Protein AF-A0A3B0K9U9-F1 (afdb_monomer_lite)

Secondary structure (DSSP, 8-state):
--HHHHHHHHHHHHHHHHHHHHHHHHHHHHHHHHHHHHHHHHHHHHHHHHHHHHHHHHHHHSSS----TT--HHHHHHTT-S-GGGB-SSSS-EE-SSTT-EEEEEEETTEEEEEEES--HHHHHHHHHT---S-EEETTEEE----TT--

Structure (mmCIF, N/CA/C/O backbone):
data_AF-A0A3B0K9U9-F1
#
_entry.id   AF-A0A3B0K9U9-F1
#
loop_
_atom_site.group_PDB
_atom_site.id
_atom_site.type_symbol
_atom_site.label_atom_id
_atom_site.label_alt_id
_atom_site.label_comp_id
_atom_site.label_asym_id
_atom_site.label_entity_id
_atom_site.label_seq_id
_atom_site.pdbx_PDB_ins_code
_atom_site.Cartn_x
_atom_site.Cartn_y
_atom_site.Cartn_z
_atom_site.occupancy
_atom_site.B_iso_or_equiv
_atom_site.auth_seq_id
_atom_site.auth_comp_id
_atom_site.auth_asym_id
_atom_site.auth_atom_id
_atom_site.pdbx_PDB_model_num
ATOM 1 N N . THR A 1 1 ? 43.721 -3.232 -53.722 1.00 53.12 1 THR A N 1
ATOM 2 C CA . THR A 1 1 ? 43.436 -3.912 -52.433 1.00 53.12 1 THR A CA 1
ATOM 3 C C . THR A 1 1 ? 43.158 -2.964 -51.267 1.00 53.12 1 THR A C 1
ATOM 5 O O . THR A 1 1 ? 42.612 -3.416 -50.272 1.00 53.12 1 THR A O 1
ATOM 8 N N . THR A 1 2 ? 43.425 -1.657 -51.378 1.00 54.69 2 THR A N 1
ATOM 9 C CA . THR A 1 2 ? 43.206 -0.674 -50.291 1.00 54.69 2 THR A CA 1
ATOM 10 C C . THR A 1 2 ? 41.747 -0.207 -50.140 1.00 54.69 2 THR A C 1
ATOM 12 O O . THR A 1 2 ? 41.296 0.041 -49.030 1.00 54.69 2 THR A O 1
ATOM 15 N N . SER A 1 3 ? 40.975 -0.150 -51.233 1.00 54.78 3 SER A N 1
ATOM 16 C CA . SER A 1 3 ? 39.595 0.379 -51.232 1.00 54.78 3 SER A CA 1
ATOM 17 C C . SER A 1 3 ? 38.575 -0.513 -50.494 1.00 54.78 3 SER A C 1
ATOM 19 O O . SER A 1 3 ? 37.702 0.002 -49.803 1.00 54.78 3 SER A O 1
ATOM 21 N N . GLY A 1 4 ? 38.727 -1.844 -50.541 1.00 56.62 4 GLY A N 1
ATOM 22 C CA . GLY A 1 4 ? 37.818 -2.778 -49.857 1.00 56.62 4 GLY A CA 1
ATOM 23 C C . GLY A 1 4 ? 37.972 -2.826 -48.330 1.00 56.62 4 GLY A C 1
ATOM 24 O O . GLY A 1 4 ? 37.004 -3.116 -47.636 1.00 56.62 4 GLY A O 1
ATOM 25 N N . ARG A 1 5 ? 39.159 -2.498 -47.792 1.00 56.31 5 ARG A N 1
ATOM 26 C CA . ARG A 1 5 ? 39.381 -2.406 -46.335 1.00 56.31 5 ARG A CA 1
ATOM 27 C C . ARG A 1 5 ? 38.715 -1.171 -45.731 1.00 56.31 5 ARG A C 1
ATOM 29 O O . ARG A 1 5 ? 38.062 -1.288 -44.707 1.00 56.31 5 ARG A O 1
ATOM 36 N N . ILE A 1 6 ? 38.778 -0.030 -46.421 1.00 59.06 6 ILE A N 1
ATOM 37 C CA . ILE A 1 6 ? 38.188 1.225 -45.931 1.00 59.06 6 ILE A CA 1
ATOM 38 C C . ILE A 1 6 ? 36.662 1.107 -45.789 1.00 59.06 6 ILE A C 1
ATOM 40 O O . ILE A 1 6 ? 36.107 1.568 -44.799 1.00 59.06 6 ILE A O 1
ATOM 44 N N . ILE A 1 7 ? 35.975 0.447 -46.727 1.00 61.59 7 ILE A N 1
ATOM 45 C CA . ILE A 1 7 ? 34.515 0.245 -46.649 1.00 61.59 7 ILE A CA 1
ATOM 46 C C . ILE A 1 7 ? 34.151 -0.711 -45.500 1.00 61.59 7 ILE A C 1
ATOM 48 O O . ILE A 1 7 ? 33.188 -0.472 -44.773 1.00 61.59 7 ILE A O 1
ATOM 52 N N . MET A 1 8 ? 34.945 -1.764 -45.300 1.00 62.84 8 MET A N 1
ATOM 53 C CA . MET A 1 8 ? 34.744 -2.742 -44.228 1.00 62.84 8 MET A CA 1
ATOM 54 C C . MET A 1 8 ? 34.923 -2.109 -42.842 1.00 62.84 8 MET A C 1
ATOM 56 O O . MET A 1 8 ? 34.069 -2.292 -41.979 1.00 62.84 8 MET A O 1
ATOM 60 N N . ASP A 1 9 ? 35.956 -1.285 -42.659 1.00 68.50 9 ASP A N 1
ATOM 61 C CA . ASP A 1 9 ? 36.222 -0.586 -41.397 1.00 68.50 9 ASP A CA 1
ATOM 62 C C . ASP A 1 9 ? 35.114 0.429 -41.051 1.00 68.50 9 ASP A C 1
ATOM 64 O O . ASP A 1 9 ? 34.739 0.578 -39.885 1.00 68.50 9 ASP A O 1
ATOM 68 N N . GLN A 1 10 ? 34.528 1.094 -42.055 1.00 64.69 10 GLN A N 1
ATOM 69 C CA . GLN A 1 10 ? 33.403 2.018 -41.857 1.00 64.69 10 GLN A CA 1
ATOM 70 C C . GLN A 1 10 ? 32.112 1.290 -41.451 1.00 64.69 10 GLN A C 1
ATOM 72 O O . GLN A 1 10 ? 31.427 1.730 -40.526 1.00 64.69 10 GLN A O 1
ATOM 77 N N . ILE A 1 11 ? 31.796 0.159 -42.091 1.00 67.62 11 ILE A N 1
ATOM 78 C CA . ILE A 1 11 ? 30.620 -0.658 -41.748 1.00 67.62 11 ILE A CA 1
ATOM 79 C C . ILE A 1 11 ? 30.772 -1.251 -40.341 1.00 67.62 11 ILE A C 1
ATOM 81 O O . ILE A 1 11 ? 29.842 -1.177 -39.538 1.00 67.62 11 ILE A O 1
ATOM 85 N N . VAL A 1 12 ? 31.955 -1.770 -40.003 1.00 68.38 12 VAL A N 1
ATOM 86 C CA . VAL A 1 12 ? 32.245 -2.315 -38.668 1.00 68.38 12 VAL A CA 1
ATOM 87 C C . VAL A 1 12 ? 32.150 -1.223 -37.596 1.00 68.38 12 VAL A C 1
ATOM 89 O O . VAL A 1 12 ? 31.535 -1.443 -36.554 1.00 68.38 12 VAL A O 1
ATOM 92 N N . SER A 1 13 ? 32.666 -0.016 -37.854 1.00 70.25 13 SER A N 1
ATOM 93 C CA . SER A 1 13 ? 32.558 1.108 -36.912 1.00 70.25 13 SER A CA 1
ATOM 94 C C . SER A 1 13 ? 31.107 1.553 -36.678 1.00 70.25 13 SER A C 1
ATOM 96 O O . SER A 1 13 ? 30.723 1.828 -35.539 1.00 70.25 13 SER A O 1
ATOM 98 N N . LEU A 1 14 ? 30.277 1.581 -37.727 1.00 69.50 14 LEU A N 1
ATOM 99 C CA . LEU A 1 14 ? 28.847 1.894 -37.620 1.00 69.50 14 LEU A CA 1
ATOM 100 C C . LEU A 1 14 ? 28.088 0.848 -36.796 1.00 69.50 14 LEU A C 1
ATOM 102 O O . LEU A 1 14 ? 27.299 1.217 -35.927 1.00 69.50 14 LEU A O 1
ATOM 106 N N . LEU A 1 15 ? 28.364 -0.439 -37.016 1.00 67.38 15 LEU A N 1
ATOM 107 C CA . LEU A 1 15 ? 27.733 -1.531 -36.272 1.00 67.38 15 LEU A CA 1
ATOM 108 C C . LEU A 1 15 ? 28.125 -1.520 -34.787 1.00 67.38 15 LEU A C 1
ATOM 110 O O . LEU A 1 15 ? 27.260 -1.690 -33.930 1.00 67.38 15 LEU A O 1
ATOM 114 N N . ILE A 1 16 ? 29.394 -1.245 -34.464 1.00 74.88 16 ILE A N 1
ATOM 115 C CA . ILE A 1 16 ? 29.861 -1.126 -33.072 1.00 74.88 16 ILE A CA 1
ATOM 116 C C . ILE A 1 16 ? 29.193 0.063 -32.372 1.00 74.88 16 ILE A C 1
ATOM 118 O O . ILE A 1 16 ? 28.717 -0.074 -31.245 1.00 74.88 16 ILE A O 1
ATOM 122 N N . LYS A 1 17 ? 29.113 1.225 -33.035 1.00 69.25 17 LYS A N 1
ATOM 123 C CA . LYS A 1 17 ? 28.452 2.413 -32.471 1.00 69.25 17 LYS A CA 1
ATOM 124 C C . LYS A 1 17 ? 26.959 2.179 -32.245 1.00 69.25 17 LYS A C 1
ATOM 126 O O . LYS A 1 17 ? 26.459 2.503 -31.172 1.00 69.25 17 LYS A O 1
ATOM 131 N N . ALA A 1 18 ? 26.264 1.585 -33.215 1.00 67.44 18 ALA A N 1
ATOM 132 C CA . ALA A 1 18 ? 24.847 1.252 -33.084 1.00 67.44 18 ALA A CA 1
ATOM 133 C C . ALA A 1 18 ? 24.601 0.241 -31.949 1.00 67.44 18 ALA A C 1
ATOM 135 O O . ALA A 1 18 ? 23.691 0.431 -31.142 1.00 67.44 18 ALA A O 1
ATOM 136 N N . GLY A 1 19 ? 25.455 -0.782 -31.829 1.00 69.12 19 GLY A N 1
ATOM 137 C CA . GLY A 1 19 ? 25.396 -1.757 -30.738 1.00 69.12 19 GLY A CA 1
ATOM 138 C C . GLY A 1 19 ? 25.634 -1.132 -29.360 1.00 69.12 19 GLY A C 1
ATOM 139 O O . GLY A 1 19 ? 24.884 -1.403 -28.426 1.00 69.12 19 GLY A O 1
ATOM 140 N N . ALA A 1 20 ? 26.623 -0.244 -29.231 1.00 73.31 20 ALA A N 1
ATOM 141 C CA . ALA A 1 20 ? 26.917 0.445 -27.975 1.00 73.31 20 ALA A CA 1
ATOM 142 C C . ALA A 1 20 ? 25.770 1.367 -27.522 1.00 73.31 20 ALA A C 1
ATOM 144 O O . ALA A 1 20 ? 25.439 1.396 -26.338 1.00 73.31 20 ALA A O 1
ATOM 145 N N . VAL A 1 21 ? 25.126 2.078 -28.455 1.00 73.81 21 VAL A N 1
ATOM 146 C CA . VAL A 1 21 ? 23.953 2.919 -28.157 1.00 73.81 21 VAL A CA 1
ATOM 147 C C . VAL A 1 21 ? 22.769 2.068 -27.700 1.00 73.81 21 VAL A C 1
ATOM 149 O O . VAL A 1 21 ? 22.118 2.410 -26.715 1.00 73.81 21 VAL A O 1
ATOM 152 N N . LEU A 1 22 ? 22.511 0.935 -28.359 1.00 68.44 22 LEU A N 1
ATOM 153 C CA . LEU A 1 22 ? 21.423 0.035 -27.974 1.00 68.44 22 LEU A CA 1
ATOM 154 C C . LEU A 1 22 ? 21.643 -0.555 -26.572 1.00 68.44 22 LEU A C 1
ATOM 156 O O . LEU A 1 22 ? 20.724 -0.569 -25.757 1.00 68.44 22 LEU A O 1
ATOM 160 N N . LEU A 1 23 ? 22.871 -0.979 -26.262 1.00 68.75 23 LEU A N 1
ATOM 161 C CA . LEU A 1 23 ? 23.226 -1.481 -24.933 1.00 68.75 23 LEU A CA 1
ATOM 162 C C . LEU A 1 23 ? 23.117 -0.397 -23.855 1.00 68.75 23 LEU A C 1
ATOM 164 O O . LEU A 1 23 ? 22.620 -0.676 -22.766 1.00 68.75 23 LEU A O 1
ATOM 168 N N . ALA A 1 24 ? 23.517 0.841 -24.157 1.00 68.81 24 ALA A N 1
ATOM 169 C CA . ALA A 1 24 ? 23.358 1.965 -23.238 1.00 68.81 24 ALA A CA 1
ATOM 170 C C . ALA A 1 24 ? 21.876 2.259 -22.945 1.00 68.81 24 ALA A C 1
ATOM 172 O O . ALA A 1 24 ? 21.514 2.473 -21.791 1.00 68.81 24 ALA A O 1
ATOM 173 N N . LEU A 1 25 ? 21.003 2.203 -23.956 1.00 65.50 25 LEU A N 1
ATOM 174 C CA . LEU A 1 25 ? 19.558 2.372 -23.775 1.00 65.50 25 LEU A CA 1
ATOM 175 C C . LEU A 1 25 ? 18.954 1.258 -22.914 1.00 65.50 25 LEU A C 1
ATOM 177 O O . LEU A 1 25 ? 18.172 1.543 -22.010 1.00 65.50 25 LEU A O 1
ATOM 181 N N . ILE A 1 26 ? 19.352 0.003 -23.138 1.00 68.19 26 ILE A N 1
ATOM 182 C CA . ILE A 1 26 ? 18.910 -1.130 -22.313 1.00 68.19 26 ILE A CA 1
ATOM 183 C C . ILE A 1 26 ? 19.385 -0.957 -20.866 1.00 68.19 26 ILE A C 1
ATOM 185 O O . ILE A 1 26 ? 18.597 -1.132 -19.942 1.00 68.19 26 ILE A O 1
ATOM 189 N N . ALA A 1 27 ? 20.640 -0.559 -20.651 1.00 64.75 27 ALA A N 1
ATOM 190 C CA . ALA A 1 27 ? 21.174 -0.319 -19.313 1.00 64.75 27 ALA A CA 1
ATOM 191 C C . ALA A 1 27 ? 20.442 0.822 -18.585 1.00 64.75 27 ALA A C 1
ATOM 193 O O . ALA A 1 27 ? 20.188 0.710 -17.389 1.00 64.75 27 ALA A O 1
ATOM 194 N N . VAL A 1 28 ? 20.049 1.889 -19.292 1.00 68.19 28 VAL A N 1
ATOM 195 C CA . VAL A 1 28 ? 19.230 2.977 -18.727 1.00 68.19 28 VAL A CA 1
ATOM 196 C C . VAL A 1 28 ? 17.816 2.499 -18.396 1.00 68.19 28 VAL A C 1
ATOM 198 O O . VAL A 1 28 ? 17.295 2.853 -17.342 1.00 68.19 28 VAL A O 1
ATOM 201 N N . LEU A 1 29 ? 17.204 1.668 -19.243 1.00 58.81 29 LEU A N 1
ATOM 202 C CA . LEU A 1 2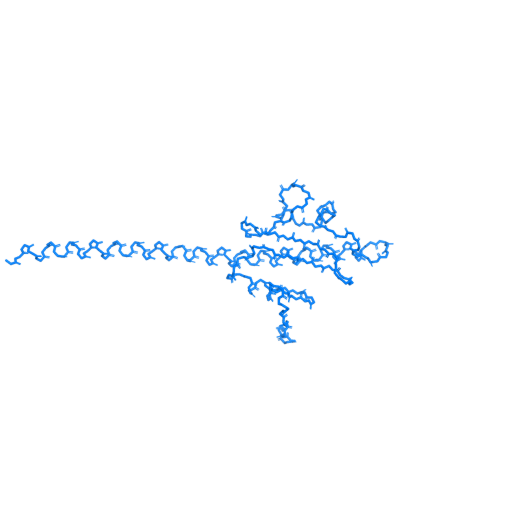9 ? 15.876 1.105 -18.985 1.00 58.81 29 LEU A CA 1
ATOM 203 C C . LEU A 1 29 ? 15.886 0.161 -17.776 1.00 58.81 29 LEU A C 1
ATOM 205 O O . LEU A 1 29 ? 15.071 0.324 -16.875 1.00 58.81 29 LEU A O 1
ATOM 209 N N . VAL A 1 30 ? 16.840 -0.771 -17.709 1.00 60.97 30 VAL A N 1
ATOM 210 C CA . VAL A 1 30 ? 16.978 -1.724 -16.591 1.00 60.97 30 VAL A CA 1
ATOM 211 C C . VAL A 1 30 ? 17.416 -1.012 -15.306 1.00 60.97 30 VAL A C 1
ATOM 213 O O . VAL A 1 30 ? 16.859 -1.243 -14.231 1.00 60.97 30 VAL A O 1
ATOM 216 N N . GLY A 1 31 ? 18.386 -0.102 -15.410 1.00 58.19 31 GLY A N 1
ATOM 217 C CA . GLY A 1 31 ? 18.874 0.699 -14.291 1.00 58.19 31 GLY A CA 1
ATOM 218 C C . GLY A 1 31 ? 17.787 1.612 -13.729 1.00 58.19 31 GLY A C 1
ATOM 219 O O . GLY A 1 31 ? 17.569 1.631 -12.523 1.00 58.19 31 GLY A O 1
ATOM 220 N N . GLY A 1 32 ? 17.035 2.296 -14.593 1.00 58.56 32 GLY A N 1
ATOM 221 C CA . GLY A 1 32 ? 15.887 3.105 -14.192 1.00 58.56 32 GLY A CA 1
ATOM 222 C C . GLY A 1 32 ? 14.800 2.257 -13.535 1.00 58.56 32 GLY A C 1
ATOM 223 O O . GLY A 1 32 ? 14.367 2.571 -12.428 1.00 58.56 32 GLY A O 1
ATOM 224 N N . TYR A 1 33 ? 14.409 1.145 -14.164 1.00 55.53 33 TYR A N 1
ATOM 225 C CA . TYR A 1 33 ? 13.366 0.251 -13.655 1.00 55.53 33 TYR A CA 1
ATOM 226 C C . TYR A 1 33 ? 13.676 -0.283 -12.254 1.00 55.53 33 TYR A C 1
ATOM 228 O O . TYR A 1 33 ? 12.842 -0.183 -11.358 1.00 55.53 33 TYR A O 1
ATOM 236 N N . SER A 1 34 ? 14.899 -0.772 -12.027 1.00 57.22 34 SER A N 1
ATOM 237 C CA . SER A 1 34 ? 15.311 -1.296 -10.717 1.00 57.22 34 SER A CA 1
ATOM 238 C C . SER A 1 34 ? 15.299 -0.231 -9.612 1.00 57.22 34 SER A C 1
ATOM 240 O O . SER A 1 34 ? 14.925 -0.522 -8.473 1.00 57.22 34 SER A O 1
ATOM 242 N N . VAL A 1 35 ? 15.642 1.020 -9.941 1.00 58.97 35 VAL A N 1
ATOM 243 C CA . VAL A 1 35 ? 15.573 2.152 -9.005 1.00 58.97 35 VAL A CA 1
ATOM 244 C C . VAL A 1 35 ? 14.120 2.501 -8.670 1.00 58.97 35 VAL A C 1
ATOM 246 O O . VAL A 1 35 ? 13.794 2.657 -7.492 1.00 58.97 35 VAL A O 1
ATOM 249 N N . PHE A 1 36 ? 13.228 2.562 -9.665 1.00 60.03 36 PHE A N 1
ATOM 250 C CA . PHE A 1 36 ? 11.805 2.836 -9.434 1.00 60.03 36 PHE A CA 1
ATOM 251 C C . PHE A 1 36 ? 11.110 1.705 -8.665 1.00 60.03 36 PHE A C 1
ATOM 253 O O . PHE A 1 36 ? 10.377 1.977 -7.715 1.00 60.03 36 PHE A O 1
ATOM 260 N N . ALA A 1 37 ? 11.389 0.441 -8.992 1.00 60.84 37 ALA A N 1
ATOM 261 C CA . ALA A 1 37 ? 10.830 -0.715 -8.294 1.00 60.84 37 ALA A CA 1
ATOM 262 C C . ALA A 1 37 ? 11.264 -0.762 -6.818 1.00 60.84 37 ALA A C 1
ATOM 264 O O . ALA A 1 37 ? 10.433 -0.973 -5.931 1.00 60.84 37 ALA A O 1
ATOM 265 N N . LYS A 1 38 ? 12.546 -0.485 -6.530 1.00 61.78 38 LYS A N 1
ATOM 266 C CA . LYS A 1 38 ? 13.073 -0.422 -5.157 1.00 61.78 38 LYS A CA 1
ATOM 267 C C . LYS A 1 38 ? 12.441 0.714 -4.351 1.00 61.78 38 LYS A C 1
ATOM 269 O O . LYS A 1 38 ? 12.080 0.516 -3.190 1.00 61.78 38 LYS A O 1
ATOM 274 N N . ASN A 1 39 ? 12.271 1.884 -4.967 1.00 75.25 39 ASN A N 1
ATOM 275 C CA 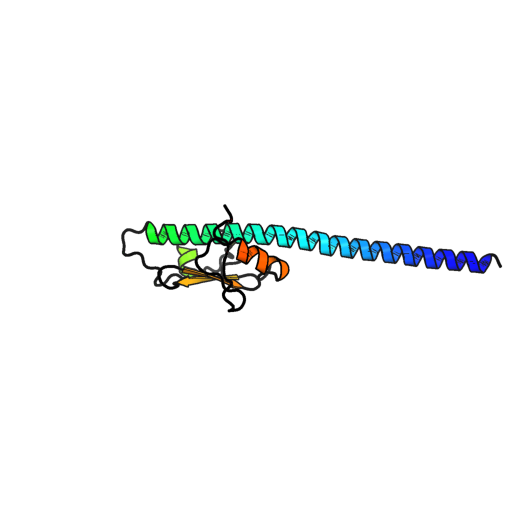. ASN A 1 39 ? 11.638 3.031 -4.320 1.00 75.25 39 ASN A CA 1
ATOM 276 C C . ASN A 1 39 ? 10.148 2.772 -4.027 1.00 75.25 39 ASN A C 1
ATOM 278 O O . ASN A 1 39 ? 9.653 3.096 -2.944 1.00 75.25 39 ASN A O 1
ATOM 282 N N . ASN A 1 40 ? 9.446 2.113 -4.952 1.00 85.00 40 ASN A N 1
ATOM 283 C CA . ASN A 1 40 ? 8.034 1.772 -4.798 1.00 85.00 40 ASN A CA 1
ATOM 284 C C . ASN A 1 40 ? 7.807 0.689 -3.741 1.00 85.00 40 ASN A C 1
ATOM 286 O O . ASN A 1 40 ? 6.879 0.819 -2.953 1.00 85.00 40 ASN A O 1
ATOM 290 N N . GLY A 1 41 ? 8.667 -0.332 -3.656 1.00 86.62 41 GLY A N 1
ATOM 291 C CA . GLY A 1 41 ? 8.563 -1.365 -2.619 1.00 86.62 41 GLY A CA 1
ATOM 292 C C . GLY A 1 41 ? 8.700 -0.802 -1.201 1.00 86.62 41 GLY A C 1
ATOM 293 O O . GLY A 1 41 ? 7.890 -1.112 -0.329 1.00 86.62 41 GLY A O 1
ATOM 294 N N . SER A 1 42 ? 9.671 0.091 -0.979 1.00 85.81 42 SER A N 1
ATOM 295 C CA . SER A 1 42 ? 9.829 0.779 0.312 1.00 85.81 42 SER A CA 1
ATOM 296 C C . SER A 1 42 ? 8.654 1.714 0.617 1.00 85.81 42 SER A C 1
ATOM 298 O O . SER A 1 42 ? 8.151 1.730 1.742 1.00 85.81 42 SER A O 1
ATOM 300 N N . THR A 1 43 ? 8.169 2.441 -0.394 1.00 90.94 43 THR A N 1
ATOM 301 C CA . THR A 1 43 ? 6.980 3.297 -0.270 1.00 90.94 43 THR A CA 1
ATOM 302 C C . THR A 1 43 ? 5.750 2.477 0.113 1.00 90.94 43 THR A C 1
ATOM 304 O O . THR A 1 43 ? 5.048 2.848 1.051 1.00 90.94 43 THR A O 1
ATOM 307 N N . ALA A 1 44 ? 5.529 1.338 -0.547 1.00 92.25 44 ALA A N 1
ATOM 308 C CA . ALA A 1 44 ? 4.417 0.439 -0.264 1.00 92.25 44 ALA A CA 1
ATOM 309 C C . ALA A 1 44 ? 4.493 -0.110 1.163 1.00 92.25 44 ALA A C 1
ATOM 311 O O . ALA A 1 44 ? 3.488 -0.112 1.862 1.00 92.25 44 ALA A O 1
ATOM 312 N N . ALA A 1 45 ? 5.675 -0.527 1.630 1.00 90.25 45 ALA A N 1
ATOM 313 C CA . ALA A 1 45 ? 5.851 -1.022 2.997 1.00 90.25 45 ALA A CA 1
ATOM 314 C C . ALA A 1 45 ? 5.536 0.053 4.051 1.00 90.25 45 ALA A C 1
ATOM 316 O O . ALA A 1 45 ? 4.852 -0.215 5.037 1.00 90.25 45 ALA A O 1
ATOM 317 N N . SER A 1 46 ? 5.977 1.292 3.816 1.00 91.31 46 SER A N 1
ATOM 318 C CA . SER A 1 46 ? 5.650 2.428 4.684 1.00 91.31 46 SER A CA 1
ATOM 319 C C . SER A 1 46 ? 4.149 2.734 4.683 1.00 91.31 46 SER A C 1
ATOM 321 O O . SER A 1 46 ? 3.549 2.909 5.741 1.00 91.31 46 SER A O 1
ATOM 323 N N . GLN A 1 47 ? 3.526 2.750 3.503 1.00 94.00 47 GLN A N 1
ATOM 324 C CA . GLN A 1 47 ? 2.088 2.958 3.331 1.00 94.00 47 GLN A CA 1
ATOM 325 C C . GLN A 1 47 ? 1.255 1.877 4.027 1.00 94.00 47 GLN A C 1
ATOM 327 O O . GLN A 1 47 ? 0.308 2.205 4.737 1.00 94.00 47 GLN A O 1
ATOM 332 N N . GLN A 1 48 ? 1.643 0.613 3.869 1.00 93.50 48 GLN A N 1
ATOM 333 C CA . GLN A 1 48 ? 1.019 -0.545 4.501 1.00 93.50 48 GLN A CA 1
ATOM 334 C C . GLN A 1 48 ? 1.111 -0.476 6.029 1.00 93.50 48 GLN A C 1
ATOM 336 O O . GLN A 1 48 ? 0.107 -0.595 6.722 1.00 93.50 48 GLN A O 1
ATOM 341 N N . SER A 1 49 ? 2.300 -0.190 6.566 1.00 92.31 49 SER A N 1
ATOM 342 C CA . SER A 1 49 ? 2.503 -0.030 8.011 1.00 92.31 49 SER A CA 1
ATOM 343 C C . SER A 1 49 ? 1.676 1.122 8.595 1.00 92.31 49 SER A C 1
ATOM 345 O O . SER A 1 49 ? 1.056 0.983 9.654 1.00 92.31 49 SER A O 1
ATOM 347 N N . GLN A 1 50 ? 1.601 2.251 7.883 1.00 93.75 50 GLN A N 1
ATOM 348 C CA . GLN A 1 50 ? 0.766 3.386 8.281 1.00 93.75 50 GLN A CA 1
ATOM 349 C C . GLN A 1 50 ? -0.725 3.036 8.259 1.00 93.75 50 GLN A C 1
ATOM 351 O O . GLN A 1 50 ? -1.429 3.351 9.216 1.00 93.75 50 GLN A O 1
ATOM 356 N N . LEU A 1 51 ? -1.202 2.363 7.207 1.00 93.94 51 LEU A N 1
ATOM 357 C CA . LEU A 1 51 ? -2.578 1.870 7.102 1.00 93.94 51 LEU A CA 1
ATOM 358 C C . LEU A 1 51 ? -2.935 0.966 8.284 1.00 93.94 51 LEU A C 1
ATOM 360 O O . LEU A 1 51 ? -3.864 1.277 9.032 1.00 93.94 51 LEU A O 1
ATOM 364 N N . ALA A 1 52 ? -2.142 -0.081 8.510 1.00 92.19 52 ALA A N 1
ATOM 365 C CA . ALA A 1 52 ? -2.374 -1.037 9.582 1.00 92.19 52 ALA A CA 1
ATOM 366 C C . ALA A 1 52 ? -2.365 -0.369 10.965 1.00 92.19 52 ALA A C 1
ATOM 368 O O . ALA A 1 52 ? -3.225 -0.657 11.804 1.00 92.19 52 ALA A O 1
ATOM 369 N N . THR A 1 53 ? -1.444 0.573 11.191 1.00 91.56 53 THR A N 1
ATOM 370 C CA . THR A 1 53 ? -1.358 1.346 12.439 1.00 91.56 53 THR A CA 1
ATOM 371 C C . THR A 1 53 ? -2.580 2.242 12.636 1.00 91.56 53 THR A C 1
ATOM 373 O O . THR A 1 53 ? -3.145 2.271 13.732 1.00 91.56 53 THR A O 1
ATOM 376 N N . ASN A 1 54 ? -3.018 2.954 11.596 1.00 92.94 54 ASN A N 1
ATOM 377 C CA . ASN A 1 54 ? -4.165 3.859 11.664 1.00 92.94 54 ASN A CA 1
ATOM 378 C C . ASN A 1 54 ? -5.466 3.097 11.925 1.00 92.94 54 ASN A C 1
ATOM 380 O O . ASN A 1 54 ? -6.247 3.502 12.786 1.00 92.94 54 ASN A O 1
ATOM 384 N N . ILE A 1 55 ? -5.676 1.972 11.234 1.00 92.50 55 ILE A N 1
ATOM 385 C CA . ILE A 1 55 ? -6.833 1.097 11.447 1.00 92.50 55 ILE A CA 1
ATOM 386 C C . ILE A 1 55 ? -6.807 0.541 12.873 1.00 92.50 55 ILE A C 1
ATOM 388 O O . ILE A 1 55 ? -7.782 0.694 13.610 1.00 92.50 55 ILE A O 1
ATOM 392 N N . SER A 1 56 ? -5.680 -0.030 13.301 1.00 89.56 56 SER A N 1
ATOM 393 C CA . SER A 1 56 ? -5.546 -0.592 14.649 1.00 89.56 56 SER A CA 1
ATOM 394 C C . SER A 1 56 ? -5.775 0.463 15.731 1.00 89.56 56 SER A C 1
ATOM 396 O O . SER A 1 56 ? -6.441 0.192 16.726 1.00 89.56 56 SER A O 1
ATOM 398 N N . SER A 1 57 ? -5.261 1.681 15.546 1.00 88.88 57 SER A N 1
ATOM 399 C CA . SER A 1 57 ? -5.441 2.788 16.494 1.00 88.88 57 SER A CA 1
ATOM 400 C C . SER A 1 57 ? -6.887 3.274 16.535 1.00 88.88 57 SER A C 1
ATOM 402 O O . SER A 1 57 ? -7.406 3.548 17.613 1.00 88.88 57 SER A O 1
ATOM 404 N N . TYR A 1 58 ? -7.562 3.335 15.387 1.00 88.38 58 TYR A N 1
ATOM 405 C CA . TYR A 1 58 ? -8.973 3.700 15.303 1.00 88.38 58 TYR A CA 1
ATOM 406 C C . TYR A 1 58 ? -9.869 2.691 16.033 1.00 88.38 58 TYR A C 1
ATOM 408 O O . TYR A 1 58 ? -10.718 3.080 16.834 1.00 88.38 58 TYR A O 1
ATOM 416 N N . ILE A 1 59 ? -9.636 1.393 15.820 1.00 86.88 59 ILE A N 1
ATOM 417 C CA . ILE A 1 59 ? -10.423 0.324 16.447 1.00 86.88 59 ILE A CA 1
ATOM 418 C C . ILE A 1 59 ? -10.102 0.178 17.941 1.00 86.88 59 ILE A C 1
ATOM 420 O O . ILE A 1 59 ? -11.013 0.004 18.750 1.00 86.88 59 ILE A O 1
ATOM 424 N N . ASN A 1 60 ? -8.829 0.275 18.336 1.00 83.31 60 ASN A N 1
ATOM 425 C CA . ASN A 1 60 ? -8.422 0.118 19.737 1.00 83.31 60 ASN A CA 1
ATOM 426 C C . ASN A 1 60 ? -8.616 1.383 20.585 1.00 83.31 60 ASN A C 1
ATOM 428 O O . ASN A 1 60 ? -8.718 1.272 21.806 1.00 83.31 60 ASN A O 1
ATOM 432 N N . GLY A 1 61 ? -8.641 2.563 19.961 1.00 73.56 61 GLY A N 1
ATOM 433 C CA . GLY A 1 61 ? -8.837 3.855 20.621 1.00 73.56 61 GLY A CA 1
ATOM 434 C C . GLY A 1 61 ? -10.304 4.263 20.795 1.00 73.56 61 GLY A C 1
ATOM 435 O O . GLY A 1 61 ? -10.584 5.246 21.478 1.00 73.56 61 GLY A O 1
ATOM 436 N N . GLY A 1 62 ? -11.248 3.533 20.191 1.00 67.69 62 GLY A N 1
ATOM 437 C CA . GLY A 1 62 ? -12.681 3.795 20.319 1.00 67.69 62 GLY A CA 1
ATOM 438 C C . GLY A 1 62 ? -13.253 3.407 21.691 1.00 67.69 62 GLY A C 1
ATOM 439 O O . GLY A 1 62 ? -12.847 2.421 22.297 1.00 67.69 62 GLY A O 1
ATOM 440 N N . MET A 1 63 ? -14.263 4.146 22.168 1.00 54.97 63 MET A N 1
ATOM 441 C CA . MET A 1 63 ? -14.969 3.886 23.443 1.00 54.97 63 MET A CA 1
ATOM 442 C C . MET A 1 63 ? -15.966 2.704 23.388 1.00 54.97 63 MET A C 1
ATOM 444 O O . MET A 1 63 ? -16.830 2.582 24.254 1.00 54.97 63 MET A O 1
ATOM 448 N N . THR A 1 64 ? -15.902 1.853 22.361 1.00 61.38 64 THR A N 1
ATOM 449 C CA . THR A 1 64 ? -16.872 0.767 22.113 1.00 61.38 64 THR A CA 1
ATOM 450 C C . THR A 1 64 ? -16.163 -0.568 21.888 1.00 61.38 64 THR A C 1
ATOM 452 O O . THR A 1 64 ? -14.935 -0.627 21.849 1.00 61.38 64 THR A O 1
ATOM 455 N N . THR A 1 65 ? -16.929 -1.658 21.780 1.00 66.94 65 THR A N 1
ATOM 456 C CA . THR A 1 65 ? -16.401 -3.005 21.534 1.00 66.94 65 THR A CA 1
ATOM 457 C C . THR A 1 65 ? -15.488 -3.024 20.308 1.00 66.94 65 THR A C 1
ATOM 459 O O . THR A 1 65 ? -15.915 -2.668 19.211 1.00 66.94 65 THR A O 1
ATOM 462 N N . ARG A 1 66 ? -14.241 -3.478 20.497 1.00 79.12 66 ARG A N 1
ATOM 463 C CA . ARG A 1 66 ? -13.251 -3.653 19.425 1.00 79.12 66 ARG A CA 1
ATOM 464 C C . ARG A 1 66 ? -13.816 -4.598 18.370 1.00 79.12 66 ARG A C 1
ATOM 466 O O . ARG A 1 66 ? -13.978 -5.787 18.629 1.00 79.12 66 ARG A O 1
ATOM 473 N N . SER A 1 67 ? -14.158 -4.061 17.207 1.00 84.62 67 SER A N 1
ATOM 474 C CA . SER A 1 67 ? -14.714 -4.838 16.107 1.00 84.62 67 SER A CA 1
ATOM 475 C C . SER A 1 67 ? -14.342 -4.199 14.785 1.00 84.62 67 SER A C 1
ATOM 477 O O . SER A 1 67 ? -14.597 -3.020 14.564 1.00 84.62 67 SER A O 1
ATOM 479 N N . TYR A 1 68 ? -13.793 -5.007 13.886 1.00 89.12 68 TYR A N 1
ATOM 480 C CA . TYR A 1 68 ? -13.497 -4.611 12.513 1.00 89.12 68 TYR A CA 1
ATOM 481 C C . TYR A 1 68 ? -14.727 -4.744 11.602 1.00 89.12 68 TYR A C 1
ATOM 483 O O . TYR A 1 68 ? -14.634 -4.520 10.400 1.00 89.12 68 TYR A O 1
ATOM 491 N N . THR A 1 69 ? -15.897 -5.108 12.144 1.00 90.06 69 THR A N 1
ATOM 492 C CA . THR A 1 69 ? -17.127 -5.289 11.359 1.00 90.06 69 THR A CA 1
ATOM 493 C C . THR A 1 69 ? -17.474 -4.018 10.587 1.00 90.06 69 THR A C 1
ATOM 495 O O . THR A 1 69 ? -17.552 -2.933 11.155 1.00 90.06 69 THR A O 1
ATOM 498 N N . GLY A 1 70 ? -17.708 -4.157 9.281 1.00 90.06 70 GLY A N 1
ATOM 499 C CA . GLY A 1 70 ? -18.030 -3.032 8.401 1.00 90.06 70 GLY A CA 1
ATOM 500 C C . GLY A 1 70 ? -16.818 -2.224 7.927 1.00 90.06 70 GLY A C 1
ATOM 501 O O . GLY A 1 70 ? -17.001 -1.322 7.111 1.00 90.06 70 GLY A O 1
ATOM 502 N N . LEU A 1 71 ? -15.595 -2.556 8.365 1.00 93.69 71 LEU A N 1
ATOM 503 C CA . LEU A 1 71 ? -14.381 -1.982 7.795 1.00 93.69 71 LEU A CA 1
ATOM 504 C C . LEU A 1 71 ? -14.296 -2.329 6.305 1.00 93.69 71 LEU A C 1
ATOM 506 O O . LEU A 1 71 ? -14.368 -3.487 5.908 1.00 93.69 71 LEU A O 1
ATOM 510 N N . ASN A 1 72 ? -14.142 -1.305 5.481 1.00 95.94 72 ASN A N 1
ATOM 511 C CA . ASN A 1 72 ? -13.881 -1.404 4.052 1.00 95.94 72 ASN A CA 1
ATOM 512 C C . ASN A 1 72 ? -13.161 -0.126 3.600 1.00 95.94 72 ASN A C 1
ATOM 514 O O . ASN A 1 72 ? -12.982 0.801 4.397 1.00 95.94 72 ASN A O 1
ATOM 518 N N . ASN A 1 73 ? -12.782 -0.051 2.323 1.00 97.31 73 ASN A N 1
ATOM 519 C CA . ASN A 1 73 ? -12.092 1.119 1.781 1.00 97.31 73 ASN A CA 1
ATOM 520 C C . ASN A 1 73 ? -12.855 2.430 2.014 1.00 97.31 73 ASN A C 1
ATOM 522 O O . ASN A 1 73 ? -12.261 3.390 2.496 1.00 97.31 73 ASN A O 1
ATOM 526 N N . SER A 1 74 ? -14.162 2.463 1.734 1.00 95.88 74 SER A N 1
ATOM 527 C CA . SER A 1 74 ? -14.988 3.668 1.895 1.00 95.88 74 SER A CA 1
ATOM 528 C C . SER A 1 74 ? -14.944 4.200 3.323 1.00 95.88 74 SER A C 1
ATOM 530 O O . SER A 1 74 ? -14.752 5.393 3.563 1.00 95.88 74 SER A O 1
ATOM 532 N N . VAL A 1 75 ? -15.092 3.293 4.291 1.00 94.00 75 VAL A N 1
ATOM 533 C CA . VAL A 1 75 ? -15.035 3.616 5.719 1.00 94.00 75 VAL A CA 1
ATOM 534 C C . VAL A 1 75 ? -13.643 4.107 6.101 1.00 94.00 75 VAL A C 1
ATOM 536 O O . VAL A 1 75 ? -13.530 5.152 6.736 1.00 94.00 75 VAL A O 1
ATOM 539 N N . ALA A 1 76 ? -12.585 3.414 5.673 1.00 94.69 76 ALA A N 1
ATOM 540 C CA . ALA A 1 76 ? -11.210 3.796 5.981 1.00 94.69 76 ALA A CA 1
ATOM 541 C C . ALA A 1 76 ? -10.837 5.172 5.400 1.00 94.69 76 A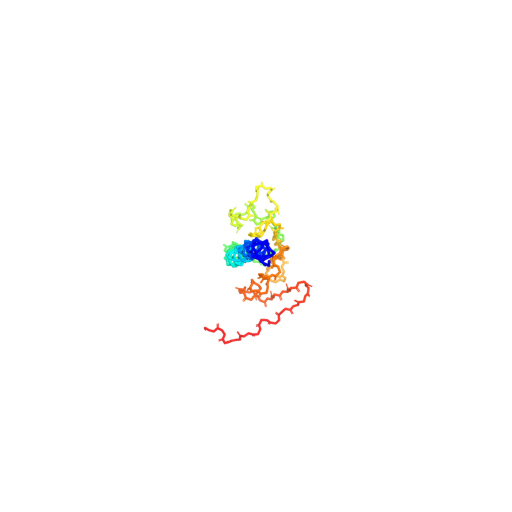LA A C 1
ATOM 543 O O . ALA A 1 76 ? -10.182 5.971 6.073 1.00 94.69 76 ALA A O 1
ATOM 544 N N . ILE A 1 77 ? -11.280 5.475 4.175 1.00 95.69 77 ILE A N 1
ATOM 545 C CA . ILE A 1 77 ? -11.050 6.768 3.521 1.00 95.69 77 ILE A CA 1
ATOM 546 C C . ILE A 1 77 ? -11.805 7.875 4.262 1.00 95.69 77 ILE A C 1
ATOM 548 O O . ILE A 1 77 ? -11.201 8.876 4.646 1.00 95.69 77 ILE A O 1
ATOM 552 N N . LYS A 1 78 ? -13.106 7.688 4.527 1.00 92.81 78 LYS A N 1
ATOM 553 C CA . LYS A 1 78 ? -13.944 8.680 5.227 1.00 92.81 78 LYS A CA 1
ATOM 554 C C . LYS A 1 78 ? -13.484 8.942 6.659 1.00 92.81 78 LYS A C 1
ATOM 556 O O . LYS A 1 78 ? -13.564 10.076 7.122 1.00 92.81 78 LYS A O 1
ATOM 561 N N . ALA A 1 79 ? -12.981 7.918 7.344 1.00 91.31 79 ALA A N 1
ATOM 562 C CA . ALA A 1 79 ? -12.415 8.036 8.684 1.00 91.31 79 ALA A CA 1
ATOM 563 C C . ALA A 1 79 ? -10.990 8.630 8.696 1.00 91.31 79 ALA A C 1
ATOM 565 O O . ALA A 1 79 ? -10.419 8.813 9.768 1.00 91.31 79 ALA A O 1
ATOM 566 N N . GLY A 1 80 ? -10.407 8.944 7.532 1.00 92.88 80 GLY A N 1
ATOM 567 C CA . GLY A 1 80 ? -9.078 9.553 7.432 1.00 92.88 80 GLY A CA 1
ATOM 568 C C . GLY A 1 80 ? -7.926 8.602 7.763 1.00 92.88 80 GLY A C 1
ATOM 569 O O . GLY A 1 80 ? -6.831 9.062 8.075 1.00 92.88 80 GLY A O 1
ATOM 570 N N . LEU A 1 81 ? -8.157 7.288 7.700 1.00 94.19 81 LEU A N 1
ATOM 571 C CA . LEU A 1 81 ? -7.165 6.262 8.044 1.00 94.19 81 LEU A CA 1
ATOM 572 C C . LEU A 1 81 ? -6.181 6.005 6.896 1.00 94.19 81 LEU A C 1
ATOM 574 O O . LEU A 1 81 ? -5.065 5.538 7.118 1.00 94.19 81 LEU A O 1
ATOM 578 N N . VAL A 1 82 ? -6.592 6.317 5.666 1.00 96.25 82 VAL A N 1
ATOM 579 C CA . VAL A 1 82 ? -5.800 6.107 4.450 1.00 96.25 82 VAL A CA 1
ATOM 580 C C . VAL A 1 82 ? -4.870 7.302 4.206 1.00 96.25 82 VAL A C 1
ATOM 582 O O . VAL A 1 82 ? -5.364 8.431 4.094 1.00 96.25 82 VAL A O 1
ATOM 585 N N . PRO A 1 83 ? -3.547 7.100 4.047 1.00 92.56 83 PRO A N 1
ATOM 586 C CA . PRO A 1 83 ? -2.616 8.168 3.694 1.00 92.56 83 PRO A CA 1
ATOM 587 C C . PRO A 1 83 ? -3.042 8.919 2.428 1.00 92.56 83 PRO A C 1
ATOM 589 O O . PRO A 1 83 ? -3.446 8.310 1.440 1.00 92.56 83 PRO A O 1
ATOM 592 N N . LYS A 1 84 ? -2.893 10.251 2.414 1.00 90.12 84 LYS A N 1
ATOM 593 C CA . LYS A 1 84 ? -3.304 11.086 1.265 1.00 90.12 84 LYS A CA 1
ATOM 594 C C . LYS A 1 84 ? -2.658 10.666 -0.058 1.00 90.12 84 LYS A C 1
ATOM 596 O O . LYS A 1 84 ? -3.289 10.791 -1.098 1.00 90.12 84 LYS A O 1
ATOM 601 N N . SER A 1 85 ? -1.427 10.154 -0.020 1.00 89.81 85 SER A N 1
ATOM 602 C CA . SER A 1 85 ? -0.704 9.676 -1.208 1.00 89.81 85 SER A CA 1
ATOM 603 C C . SER A 1 85 ? -1.325 8.439 -1.862 1.00 89.81 85 SER A C 1
ATOM 605 O O . SER A 1 85 ? -0.980 8.126 -2.994 1.00 89.81 85 SER A O 1
ATOM 607 N N . MET A 1 86 ? -2.228 7.748 -1.166 1.00 94.50 86 MET A N 1
ATOM 608 C CA . MET A 1 86 ? -2.934 6.566 -1.659 1.00 94.50 86 MET A CA 1
ATOM 609 C C . MET A 1 86 ? -4.361 6.881 -2.117 1.00 94.50 86 MET A C 1
ATOM 611 O O . MET A 1 86 ? -5.074 5.988 -2.564 1.00 94.50 86 MET A O 1
ATOM 615 N N . GLN A 1 87 ? -4.808 8.130 -1.985 1.00 93.44 87 GLN A N 1
ATOM 616 C CA . GLN A 1 87 ? -6.156 8.542 -2.360 1.00 93.44 87 GLN A CA 1
ATOM 617 C C . GLN A 1 87 ? -6.158 9.136 -3.771 1.00 93.44 87 GLN A C 1
ATOM 619 O O . GLN A 1 87 ? -5.249 9.869 -4.153 1.00 93.44 87 GLN A O 1
ATOM 624 N N . ASN A 1 88 ? -7.221 8.871 -4.524 1.00 91.06 88 ASN A N 1
ATOM 625 C CA . ASN A 1 88 ? -7.496 9.497 -5.823 1.00 91.06 88 ASN A CA 1
ATOM 626 C C . ASN A 1 88 ? -8.709 10.451 -5.781 1.00 91.06 88 ASN A C 1
ATOM 628 O O . ASN A 1 88 ? -9.059 11.040 -6.800 1.00 91.06 88 ASN A O 1
ATOM 632 N N . GLY A 1 89 ? -9.350 10.592 -4.614 1.00 88.31 89 GLY A N 1
ATOM 633 C CA . GLY A 1 89 ? -10.524 11.439 -4.405 1.00 88.31 89 GLY A CA 1
ATOM 634 C C . GLY A 1 89 ? -11.874 10.806 -4.762 1.00 88.31 89 GLY A C 1
ATOM 635 O O . GLY A 1 89 ? -12.884 11.486 -4.613 1.00 88.31 89 GLY A O 1
ATOM 636 N N . ASP A 1 90 ? -11.930 9.539 -5.192 1.00 90.94 90 ASP A N 1
ATOM 637 C CA . ASP A 1 90 ? -13.204 8.866 -5.507 1.00 90.94 90 ASP A CA 1
ATOM 638 C C . ASP A 1 90 ? -13.965 8.362 -4.266 1.00 90.94 90 ASP A C 1
ATOM 640 O O . ASP A 1 90 ? -15.165 8.111 -4.330 1.00 90.94 90 ASP A O 1
ATOM 644 N N . GLY A 1 91 ? -13.276 8.266 -3.127 1.00 89.50 91 GLY A N 1
ATOM 645 C CA . GLY A 1 91 ? -13.851 7.867 -1.848 1.00 89.50 91 GLY A CA 1
ATOM 646 C C . GLY A 1 91 ? -13.906 6.361 -1.589 1.00 89.50 91 GLY A C 1
ATOM 647 O O . GLY A 1 91 ? -14.291 6.001 -0.483 1.00 89.50 91 GLY A O 1
ATOM 648 N N . ASP A 1 92 ? -13.492 5.508 -2.533 1.00 92.44 92 ASP A N 1
A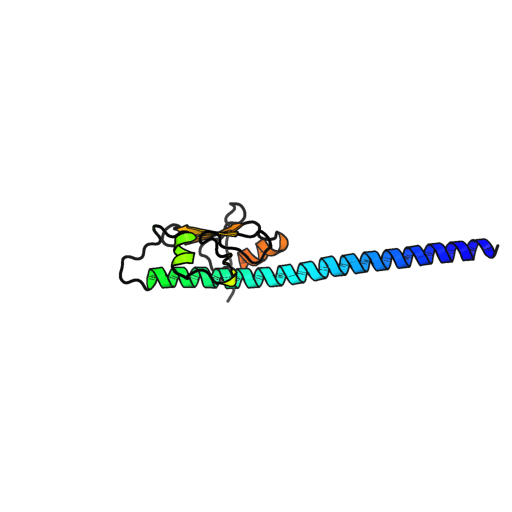TOM 649 C CA . ASP A 1 92 ? -13.599 4.041 -2.435 1.00 92.44 92 ASP A CA 1
ATOM 650 C C . ASP A 1 92 ? -12.338 3.285 -2.906 1.00 92.44 92 ASP A C 1
ATOM 652 O O . ASP A 1 92 ? -12.102 2.141 -2.502 1.00 92.44 92 ASP A O 1
ATOM 656 N N . THR A 1 93 ? -11.491 3.893 -3.735 1.00 95.56 93 THR A N 1
ATOM 657 C CA . THR A 1 93 ? -10.263 3.275 -4.239 1.00 95.56 93 THR A CA 1
ATOM 658 C C . THR A 1 93 ? -9.061 3.722 -3.423 1.00 95.56 93 THR A C 1
ATOM 660 O O . THR A 1 93 ? -8.814 4.910 -3.219 1.00 95.56 93 THR A O 1
ATOM 663 N N . ILE A 1 94 ? -8.251 2.745 -3.022 1.00 97.06 94 ILE A N 1
ATOM 664 C CA . ILE A 1 94 ? -6.946 2.974 -2.409 1.00 97.06 94 ILE A CA 1
ATOM 665 C C . ILE A 1 94 ? -5.884 2.530 -3.412 1.00 97.06 94 ILE A C 1
ATOM 667 O O . ILE A 1 94 ? -5.894 1.386 -3.871 1.00 97.06 94 ILE A O 1
ATOM 671 N N . LEU A 1 95 ? -4.993 3.446 -3.775 1.00 95.94 95 LEU A N 1
ATOM 672 C CA . LEU A 1 95 ? -3.915 3.230 -4.734 1.00 95.94 95 LEU A CA 1
ATOM 673 C C . LEU A 1 95 ? -2.617 2.853 -4.022 1.00 95.94 95 LEU A C 1
ATOM 675 O O . LEU A 1 95 ? -2.280 3.413 -2.979 1.00 95.94 95 LEU A O 1
ATOM 679 N N . GLY A 1 96 ? -1.870 1.927 -4.615 1.00 93.81 96 GLY A N 1
ATOM 680 C CA . GLY A 1 96 ? -0.479 1.682 -4.251 1.00 93.81 96 GLY A CA 1
ATOM 681 C C . GLY A 1 96 ? 0.495 2.511 -5.105 1.00 93.81 96 GLY A C 1
ATOM 682 O O . GLY A 1 96 ? 0.077 3.247 -6.001 1.00 93.81 96 GLY A O 1
ATOM 683 N N . PRO A 1 97 ? 1.812 2.385 -4.868 1.00 91.62 97 PRO A N 1
ATOM 684 C CA . PRO A 1 97 ? 2.828 3.184 -5.552 1.00 91.62 97 PRO A CA 1
ATOM 685 C C . PRO A 1 97 ? 3.166 2.679 -6.963 1.00 91.62 97 PRO A C 1
ATOM 687 O O . PRO A 1 97 ? 3.854 3.369 -7.714 1.00 91.62 97 PRO A O 1
ATOM 690 N N . TRP A 1 98 ? 2.702 1.488 -7.350 1.00 90.50 98 TRP A N 1
ATOM 691 C CA . TRP A 1 98 ? 2.817 1.002 -8.727 1.00 90.50 98 TRP A CA 1
ATOM 692 C C . TRP A 1 98 ? 1.626 1.482 -9.560 1.00 90.50 98 TRP A C 1
ATOM 694 O O . TRP A 1 98 ? 0.511 1.582 -9.051 1.00 90.50 98 TRP A O 1
ATOM 704 N N . GLY A 1 99 ? 1.848 1.745 -10.852 1.00 82.88 99 GLY A N 1
ATOM 705 C CA . GLY A 1 99 ? 0.936 2.546 -11.683 1.00 82.88 99 GLY A CA 1
ATOM 706 C C . GLY A 1 99 ? -0.528 2.090 -11.750 1.00 82.88 99 GLY A C 1
ATOM 707 O O . GLY A 1 99 ? -1.404 2.922 -11.953 1.00 82.88 99 GLY A O 1
ATOM 708 N N . SER A 1 100 ? -0.819 0.801 -11.560 1.00 86.62 100 SER A N 1
ATOM 709 C CA . SER A 1 100 ? -2.193 0.270 -11.495 1.00 86.62 100 SER A CA 1
ATOM 710 C C . SER A 1 100 ? -2.487 -0.495 -10.202 1.00 86.62 100 SER A C 1
ATOM 712 O O . SER A 1 100 ? -3.500 -1.197 -10.109 1.00 86.62 100 SER A O 1
ATOM 714 N N . SER A 1 101 ? -1.601 -0.378 -9.211 1.00 93.94 101 SER A N 1
ATOM 715 C CA . SER A 1 101 ? -1.743 -1.099 -7.952 1.00 93.94 101 SER A CA 1
ATOM 716 C C . SER A 1 101 ? -2.861 -0.546 -7.094 1.00 93.94 101 SER A C 1
ATOM 718 O O . SER A 1 101 ? -3.060 0.666 -6.997 1.00 93.94 101 SER A O 1
ATOM 720 N N . LYS A 1 102 ? -3.601 -1.462 -6.475 1.00 96.44 102 LYS A N 1
ATOM 721 C CA . LYS A 1 102 ? -4.741 -1.139 -5.620 1.00 96.44 102 LYS A CA 1
ATOM 722 C C . LYS A 1 102 ? -4.679 -1.925 -4.329 1.00 96.44 102 LYS A C 1
ATOM 724 O O . LYS A 1 102 ? -4.212 -3.066 -4.329 1.00 96.44 102 LYS A O 1
ATOM 729 N N . VAL A 1 103 ? -5.221 -1.329 -3.277 1.00 97.19 103 VAL A N 1
ATOM 730 C CA . VAL A 1 103 ? -5.351 -1.931 -1.954 1.00 97.19 103 VAL A CA 1
ATOM 731 C C . VAL A 1 103 ? -6.829 -2.097 -1.617 1.00 97.19 103 VAL A C 1
ATOM 733 O O . VAL A 1 103 ? -7.638 -1.190 -1.818 1.00 97.19 103 VAL A O 1
ATOM 736 N N . THR A 1 104 ? -7.189 -3.275 -1.121 1.00 97.25 104 THR A N 1
ATOM 737 C CA . THR A 1 104 ? -8.523 -3.558 -0.582 1.00 97.25 104 THR A CA 1
ATOM 738 C C . THR A 1 104 ? -8.403 -3.900 0.890 1.00 97.25 104 THR A C 1
ATOM 740 O O . THR A 1 104 ? -7.710 -4.849 1.245 1.00 97.25 104 THR A O 1
ATOM 743 N N . ILE A 1 105 ? -9.085 -3.133 1.731 1.00 95.94 105 ILE A N 1
ATOM 744 C CA . ILE A 1 105 ? -9.176 -3.356 3.168 1.00 95.94 105 ILE A CA 1
ATOM 745 C C . ILE A 1 105 ? -10.465 -4.119 3.450 1.00 95.94 105 ILE A C 1
ATOM 747 O O . ILE A 1 105 ? -11.533 -3.751 2.953 1.00 95.94 105 ILE A O 1
ATOM 751 N N . ALA A 1 106 ? -10.371 -5.150 4.279 1.00 94.69 106 ALA A N 1
ATOM 752 C CA . ALA A 1 106 ? -11.526 -5.898 4.754 1.00 94.69 106 ALA A CA 1
ATOM 753 C C . ALA A 1 106 ? -11.306 -6.389 6.192 1.00 94.69 106 ALA A C 1
ATOM 755 O O . ALA A 1 106 ? -10.154 -6.524 6.614 1.00 94.69 106 ALA A O 1
ATOM 756 N N . PRO A 1 107 ? -12.374 -6.689 6.946 1.00 93.19 107 PRO A N 1
ATOM 757 C CA . PRO A 1 107 ? -12.260 -7.361 8.231 1.00 93.19 107 PRO A CA 1
ATOM 758 C C . PRO A 1 107 ? -11.747 -8.785 8.000 1.00 93.19 107 PRO A C 1
ATOM 760 O O . PRO A 1 107 ? -12.164 -9.446 7.046 1.00 93.19 107 PRO A O 1
ATOM 763 N N . TRP A 1 108 ? -10.871 -9.272 8.873 1.00 89.69 108 TRP A N 1
ATOM 764 C CA . TRP A 1 108 ? -10.357 -10.634 8.791 1.00 89.69 108 TRP A CA 1
ATOM 765 C C . TRP A 1 108 ? -10.096 -11.187 10.191 1.00 89.69 108 TRP A C 1
ATOM 767 O O . TRP A 1 108 ? -9.252 -10.673 10.920 1.00 89.69 108 TRP A O 1
ATOM 777 N N . ASP A 1 109 ? -10.849 -12.224 10.563 1.00 85.81 109 ASP A N 1
ATOM 778 C CA . ASP A 1 109 ? -10.865 -12.795 11.915 1.00 85.81 109 ASP A CA 1
ATOM 779 C C . ASP A 1 109 ? -11.055 -11.719 13.012 1.00 85.81 109 ASP A C 1
ATOM 781 O O . ASP A 1 109 ? -12.059 -11.004 12.995 1.00 85.81 109 ASP A O 1
ATOM 785 N N . GLN A 1 110 ? -10.104 -11.578 13.945 1.00 84.25 110 GLN A N 1
ATOM 786 C CA . GLN A 1 110 ? -10.102 -10.555 15.000 1.00 84.25 110 GLN A CA 1
ATOM 787 C C . GLN A 1 110 ? -9.411 -9.246 14.578 1.00 84.25 110 GLN A C 1
ATOM 789 O O . GLN A 1 110 ? -9.259 -8.341 15.400 1.00 84.25 110 GLN A O 1
ATOM 794 N N . GLY A 1 111 ? -8.971 -9.147 13.323 1.00 88.94 111 GLY A N 1
ATOM 795 C CA . GLY A 1 111 ? -8.218 -8.027 12.773 1.00 88.94 111 GLY A CA 1
ATOM 796 C C . GLY A 1 111 ? -8.754 -7.571 11.418 1.00 88.94 111 GLY A C 1
ATOM 797 O O . GLY A 1 111 ? -9.956 -7.611 11.130 1.00 88.94 111 GLY A O 1
ATOM 798 N N . HIS A 1 112 ? -7.835 -7.140 10.562 1.00 92.19 112 HIS A N 1
ATOM 799 C CA . HIS A 1 112 ? -8.116 -6.738 9.191 1.00 92.19 112 HIS A CA 1
ATOM 800 C C . HIS A 1 112 ? -7.108 -7.342 8.217 1.00 92.19 112 HIS A C 1
ATOM 802 O O . HIS A 1 112 ? -6.019 -7.768 8.588 1.00 92.19 112 HIS A O 1
ATOM 808 N N . SER A 1 113 ? -7.493 -7.360 6.948 1.00 93.25 113 SER A N 1
ATOM 809 C CA . SER A 1 113 ? -6.634 -7.722 5.826 1.00 93.25 113 SER A CA 1
ATOM 810 C C . SER A 1 113 ? -6.473 -6.537 4.884 1.00 93.25 113 SER A C 1
ATOM 812 O O . SER A 1 113 ? -7.424 -5.784 4.666 1.00 93.25 113 SER A O 1
ATOM 814 N N . GLU A 1 114 ? -5.297 -6.431 4.279 1.00 94.56 114 GLU A N 1
ATOM 815 C CA . GLU A 1 114 ? -4.959 -5.454 3.246 1.00 94.56 114 GLU A CA 1
ATOM 816 C C . GLU A 1 114 ? -4.486 -6.225 2.008 1.00 94.56 114 GLU A C 1
ATOM 818 O O . GLU A 1 114 ? -3.387 -6.775 1.966 1.00 94.56 114 GLU A O 1
ATOM 823 N N . THR A 1 115 ? -5.346 -6.315 0.997 1.00 94.44 115 THR A N 1
ATOM 824 C CA . THR A 1 115 ? -5.063 -7.052 -0.238 1.00 94.44 115 THR A CA 1
ATOM 825 C C . THR A 1 115 ? -4.488 -6.115 -1.285 1.00 94.44 115 THR A C 1
ATOM 827 O O . THR A 1 115 ? -5.187 -5.220 -1.763 1.00 94.44 115 THR A O 1
ATOM 830 N N . TRP A 1 116 ? -3.239 -6.354 -1.679 1.00 94.75 116 TRP A N 1
ATOM 831 C CA . TRP A 1 116 ? -2.553 -5.597 -2.723 1.00 94.75 116 TRP A CA 1
ATOM 832 C C . TRP A 1 116 ? -2.654 -6.311 -4.071 1.00 94.75 116 TRP A C 1
ATOM 834 O O . TRP A 1 116 ? -2.329 -7.490 -4.189 1.00 94.75 116 TRP A O 1
ATOM 844 N N . THR A 1 117 ? -3.076 -5.587 -5.105 1.00 94.50 117 THR A N 1
ATOM 845 C CA . THR A 1 117 ? -3.180 -6.091 -6.485 1.00 94.50 117 THR A CA 1
ATOM 846 C C . THR A 1 117 ? -2.307 -5.276 -7.426 1.00 94.50 117 THR A C 1
ATOM 848 O O . THR A 1 117 ? -1.982 -4.128 -7.124 1.00 94.50 117 THR A O 1
ATOM 851 N N . ASN A 1 118 ? -1.916 -5.872 -8.557 1.00 92.31 118 ASN A N 1
ATOM 852 C CA . ASN A 1 118 ? -0.993 -5.287 -9.541 1.00 92.31 118 ASN A CA 1
ATOM 853 C C . ASN A 1 118 ? 0.311 -4.764 -8.910 1.00 92.31 118 ASN A C 1
ATOM 855 O O . ASN A 1 118 ? 0.845 -3.729 -9.312 1.00 92.31 118 ASN A O 1
ATOM 859 N N . VAL A 1 119 ? 0.801 -5.478 -7.894 1.00 89.88 119 VAL A N 1
ATOM 860 C CA . VAL A 1 119 ? 2.149 -5.287 -7.361 1.00 89.88 119 VAL A CA 1
ATOM 861 C C . VAL A 1 119 ? 3.127 -5.788 -8.411 1.00 89.88 119 VAL A C 1
ATOM 863 O O . VAL A 1 119 ? 2.953 -6.880 -8.951 1.00 89.88 119 VAL A O 1
ATOM 866 N N . ASP A 1 120 ? 4.144 -4.988 -8.703 1.00 86.44 120 ASP A N 1
ATOM 867 C CA . ASP A 1 120 ? 5.167 -5.360 -9.671 1.00 86.44 120 ASP A CA 1
ATOM 868 C C . ASP A 1 120 ? 5.883 -6.659 -9.257 1.00 86.44 120 ASP A C 1
ATOM 870 O O . ASP A 1 120 ? 6.216 -6.846 -8.083 1.00 86.44 120 ASP A O 1
ATOM 874 N N . GLY A 1 121 ? 6.097 -7.566 -10.213 1.00 78.44 121 GLY A N 1
ATOM 875 C CA . GLY A 1 121 ? 6.530 -8.943 -9.951 1.00 78.44 121 GLY A CA 1
ATOM 876 C C . GLY A 1 121 ? 7.866 -9.011 -9.212 1.00 78.44 121 GLY A C 1
ATOM 877 O O . GLY A 1 121 ? 7.981 -9.709 -8.202 1.00 78.44 121 GLY A O 1
ATOM 878 N N . ASP A 1 122 ? 8.833 -8.203 -9.649 1.00 76.19 122 ASP A N 1
ATOM 879 C CA . ASP A 1 122 ? 10.174 -8.129 -9.056 1.00 76.19 122 ASP A CA 1
ATOM 880 C C . ASP A 1 122 ? 10.152 -7.561 -7.627 1.00 76.19 122 ASP A C 1
ATOM 882 O O . ASP A 1 122 ? 10.998 -7.889 -6.790 1.00 76.19 122 ASP A O 1
ATOM 886 N N . ALA A 1 123 ? 9.159 -6.723 -7.316 1.00 81.19 123 ALA A N 1
ATOM 887 C CA . ALA A 1 123 ? 9.005 -6.099 -6.009 1.00 81.19 123 ALA A CA 1
ATOM 888 C C . ALA A 1 123 ? 8.121 -6.916 -5.056 1.00 81.19 123 ALA A C 1
ATOM 890 O O . ALA A 1 123 ? 8.279 -6.789 -3.844 1.00 81.19 123 ALA A O 1
ATOM 891 N N . CYS A 1 124 ? 7.225 -7.768 -5.568 1.00 81.88 124 CYS A N 1
ATOM 892 C CA . CYS A 1 124 ? 6.219 -8.487 -4.783 1.00 81.88 124 CYS A CA 1
ATOM 893 C C . CYS A 1 124 ? 6.841 -9.325 -3.662 1.00 81.88 124 CYS A C 1
ATOM 895 O O . CYS A 1 124 ? 6.439 -9.216 -2.506 1.00 81.88 124 CYS A O 1
ATOM 897 N N . ALA A 1 125 ? 7.877 -10.103 -3.976 1.00 78.69 125 ALA A N 1
ATOM 898 C CA . ALA A 1 125 ? 8.521 -10.977 -3.003 1.00 78.69 125 ALA A CA 1
ATOM 899 C C . ALA A 1 125 ? 9.289 -10.196 -1.916 1.00 78.69 125 ALA A C 1
ATOM 901 O O . ALA A 1 125 ? 9.386 -10.653 -0.777 1.00 78.69 125 ALA A O 1
ATOM 902 N N . THR A 1 126 ? 9.842 -9.031 -2.261 1.00 79.75 126 THR A N 1
ATOM 903 C CA . THR A 1 126 ? 10.538 -8.144 -1.315 1.00 79.75 126 THR A CA 1
ATOM 904 C C . THR A 1 126 ? 9.535 -7.399 -0.440 1.00 79.75 126 THR A C 1
ATOM 906 O O . THR A 1 126 ? 9.683 -7.367 0.777 1.00 79.75 126 THR A O 1
ATOM 909 N N . PHE A 1 127 ? 8.476 -6.865 -1.051 1.00 85.75 127 PHE A N 1
ATOM 910 C CA . PHE A 1 127 ? 7.379 -6.192 -0.366 1.00 85.75 127 PHE A CA 1
ATOM 911 C C . PHE A 1 127 ? 6.652 -7.133 0.599 1.00 85.75 127 PHE A C 1
ATOM 913 O O . PHE A 1 127 ? 6.407 -6.756 1.737 1.00 85.75 127 PHE A O 1
ATOM 920 N N . ALA A 1 128 ? 6.359 -8.369 0.193 1.00 84.75 128 ALA A N 1
ATOM 921 C CA . ALA A 1 128 ? 5.727 -9.366 1.054 1.00 84.75 128 ALA A CA 1
ATOM 922 C C . ALA A 1 128 ? 6.567 -9.659 2.309 1.00 84.75 128 ALA A C 1
ATOM 924 O O . ALA A 1 128 ? 6.031 -9.708 3.409 1.00 84.75 128 ALA A O 1
ATOM 925 N N . ARG A 1 129 ? 7.892 -9.791 2.155 1.00 80.50 129 ARG A N 1
ATOM 926 C CA . ARG A 1 129 ? 8.817 -10.054 3.272 1.00 80.50 129 ARG A CA 1
ATOM 927 C C . ARG A 1 129 ? 9.041 -8.860 4.191 1.00 80.50 129 ARG A C 1
ATOM 929 O O . ARG A 1 129 ? 9.439 -9.058 5.328 1.00 80.50 129 ARG A O 1
ATOM 936 N N . SER A 1 130 ? 8.825 -7.635 3.714 1.00 83.44 130 SER A N 1
ATOM 937 C CA . SER A 1 130 ? 8.964 -6.444 4.556 1.00 83.44 130 SER A CA 1
ATOM 938 C C . SER A 1 130 ? 7.759 -6.200 5.465 1.00 83.44 130 SER A C 1
ATOM 940 O O . SER A 1 130 ? 7.791 -5.252 6.247 1.00 83.44 130 SER A O 1
ATOM 942 N N . GLN A 1 131 ? 6.681 -6.981 5.331 1.00 83.19 131 GLN A N 1
ATOM 943 C CA . GLN A 1 131 ? 5.481 -6.784 6.138 1.00 83.19 131 GLN A CA 1
ATOM 944 C C . GLN A 1 131 ? 5.611 -7.411 7.516 1.00 83.19 131 GLN A C 1
ATOM 946 O O . GLN A 1 131 ? 6.077 -8.534 7.664 1.00 83.19 131 GLN A O 1
ATOM 951 N N . ASN A 1 132 ? 5.113 -6.686 8.513 1.00 82.56 132 ASN A N 1
ATOM 952 C CA . ASN A 1 132 ? 4.908 -7.194 9.861 1.00 82.56 132 ASN A CA 1
ATOM 953 C C . ASN A 1 132 ? 3.429 -7.573 10.038 1.00 82.56 132 ASN A C 1
ATOM 955 O O . ASN A 1 132 ? 2.684 -6.877 10.724 1.00 82.56 132 ASN A O 1
ATOM 959 N N . ALA A 1 133 ? 2.987 -8.605 9.319 1.00 81.12 133 ALA A N 1
ATOM 960 C CA . ALA A 1 133 ? 1.607 -9.089 9.332 1.00 81.12 133 ALA A CA 1
ATOM 961 C C . ALA A 1 133 ? 1.546 -10.501 9.921 1.00 81.12 133 ALA A C 1
ATOM 963 O O . ALA A 1 133 ? 2.437 -11.298 9.663 1.00 81.12 133 ALA A O 1
ATOM 964 N N . ASP A 1 134 ? 0.477 -10.856 10.633 1.00 82.00 134 ASP A N 1
ATOM 965 C CA . ASP A 1 134 ? 0.342 -12.209 11.202 1.00 82.00 134 ASP A CA 1
ATOM 966 C C . ASP A 1 134 ? 0.357 -13.304 10.124 1.00 82.00 134 ASP A C 1
ATOM 968 O O . ASP A 1 134 ? 0.830 -14.419 10.354 1.00 82.00 134 ASP A O 1
ATOM 972 N N . ARG A 1 135 ? -0.165 -12.986 8.931 1.00 81.69 135 ARG A N 1
ATOM 973 C CA . ARG A 1 135 ? -0.148 -13.855 7.752 1.00 81.69 135 ARG A CA 1
ATOM 974 C C . ARG A 1 135 ? 0.076 -13.052 6.483 1.00 81.69 135 ARG A C 1
ATOM 976 O O . ARG A 1 135 ? -0.466 -11.960 6.321 1.00 81.69 135 ARG A O 1
ATOM 983 N N . VAL A 1 136 ? 0.808 -13.647 5.546 1.00 85.00 136 VAL A N 1
ATOM 984 C CA . VAL A 1 136 ? 1.003 -13.114 4.196 1.00 85.00 136 VAL A CA 1
ATOM 985 C C . VAL A 1 136 ? 0.667 -14.201 3.187 1.00 85.00 136 VAL A C 1
ATOM 987 O O . VAL A 1 136 ? 1.174 -15.317 3.278 1.00 85.00 136 VAL A O 1
ATOM 990 N N . ALA A 1 137 ? -0.167 -13.872 2.203 1.00 83.25 137 ALA A N 1
ATOM 991 C CA . ALA A 1 137 ? -0.461 -14.741 1.072 1.00 83.25 137 ALA A CA 1
ATOM 992 C C . ALA A 1 137 ? -0.109 -14.033 -0.238 1.00 83.25 137 ALA A C 1
ATOM 994 O O . ALA A 1 137 ? -0.489 -12.883 -0.455 1.00 83.25 137 ALA A O 1
ATOM 995 N N . ILE A 1 138 ? 0.599 -14.731 -1.125 1.00 84.69 138 ILE A N 1
ATOM 996 C CA . ILE A 1 138 ? 0.946 -14.248 -2.464 1.00 84.69 138 ILE A CA 1
ATOM 997 C C . ILE A 1 138 ? 0.181 -15.099 -3.470 1.00 84.69 138 ILE A C 1
ATOM 999 O O . ILE A 1 138 ? 0.375 -16.311 -3.534 1.00 84.69 138 ILE A O 1
ATOM 1003 N N . ASN A 1 139 ? -0.697 -14.472 -4.256 1.00 82.19 139 ASN A N 1
ATOM 1004 C CA . ASN A 1 139 ? -1.532 -15.153 -5.256 1.00 82.19 139 ASN A CA 1
ATOM 1005 C C . ASN A 1 139 ? -2.306 -16.364 -4.692 1.00 82.19 139 ASN A C 1
ATOM 1007 O O . ASN A 1 139 ? -2.456 -17.381 -5.362 1.00 82.19 139 ASN A O 1
ATOM 1011 N N . GLY A 1 140 ? -2.780 -16.259 -3.447 1.00 76.50 140 GLY A N 1
ATOM 1012 C CA . GLY A 1 140 ? -3.527 -17.319 -2.760 1.00 76.50 140 GLY A CA 1
ATOM 1013 C C . GLY A 1 140 ? -2.667 -18.373 -2.057 1.00 76.50 140 GLY A C 1
ATOM 1014 O O . GLY A 1 140 ? -3.211 -19.184 -1.314 1.00 76.50 140 GLY A O 1
ATOM 1015 N N . SER A 1 141 ? -1.344 -18.341 -2.224 1.00 77.69 141 SER A N 1
ATOM 1016 C CA . SER A 1 141 ? -0.420 -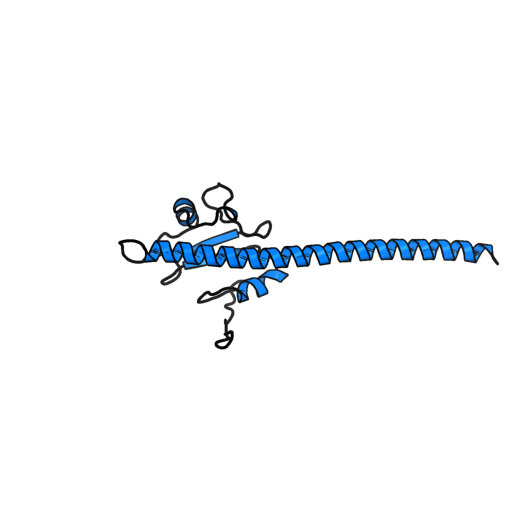19.208 -1.491 1.00 77.69 141 SER A CA 1
ATOM 1017 C C . SER A 1 141 ? 0.068 -18.502 -0.230 1.00 77.69 141 SER A C 1
ATOM 1019 O O . SER A 1 141 ? 0.746 -17.476 -0.326 1.00 77.69 141 SER A O 1
ATOM 1021 N N . GLU A 1 142 ? -0.260 -19.040 0.947 1.00 75.62 142 GLU A N 1
ATOM 1022 C CA . GLU A 1 142 ? 0.312 -18.560 2.208 1.00 75.62 142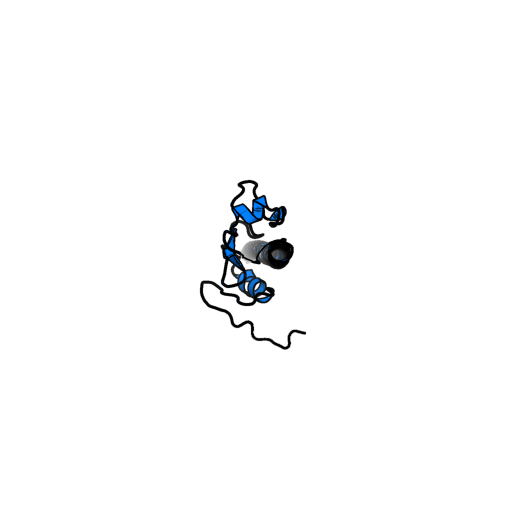 GLU A CA 1
ATOM 1023 C C . GLU A 1 142 ? 1.836 -18.742 2.191 1.00 75.62 142 GLU A C 1
ATOM 1025 O O . GLU A 1 142 ? 2.364 -19.800 1.840 1.00 75.62 142 GLU A O 1
ATOM 1030 N N . VAL A 1 143 ? 2.550 -17.685 2.563 1.00 68.19 143 VAL A N 1
ATOM 1031 C CA . VAL A 1 143 ? 3.999 -17.696 2.728 1.00 68.19 143 VAL A CA 1
ATOM 1032 C C . VAL A 1 143 ? 4.275 -17.829 4.214 1.00 68.19 143 VAL A C 1
ATOM 1034 O O . VAL A 1 143 ? 3.904 -16.958 5.000 1.00 68.19 143 VAL A O 1
ATOM 1037 N N . ALA A 1 144 ? 4.942 -18.916 4.602 1.00 57.91 144 ALA A N 1
ATOM 1038 C CA . ALA A 1 144 ? 5.441 -19.053 5.960 1.00 57.91 144 ALA A CA 1
ATOM 1039 C C . ALA A 1 144 ? 6.453 -17.931 6.218 1.00 57.91 144 ALA A C 1
ATOM 1041 O O . ALA A 1 144 ? 7.547 -17.925 5.650 1.00 57.91 144 ALA A O 1
ATOM 1042 N N . MET A 1 145 ? 6.092 -16.976 7.073 1.00 56.28 145 MET A N 1
ATOM 1043 C CA . MET A 1 145 ? 7.038 -15.996 7.594 1.00 56.28 145 MET A CA 1
ATOM 1044 C C . MET A 1 145 ? 7.885 -16.662 8.681 1.00 56.28 145 MET A C 1
ATOM 1046 O O . MET A 1 145 ? 7.743 -16.389 9.867 1.00 56.28 145 MET A O 1
ATOM 1050 N N . SER A 1 146 ? 8.714 -17.630 8.301 1.00 45.28 146 SER A N 1
ATOM 1051 C CA . SER A 1 146 ? 9.652 -18.251 9.228 1.00 45.28 146 SER A CA 1
ATOM 1052 C C . SER A 1 146 ? 10.967 -17.476 9.209 1.00 45.28 146 SER A C 1
ATOM 1054 O O . SER A 1 146 ? 11.824 -17.767 8.379 1.00 45.28 146 SER A O 1
ATOM 1056 N N . ASP A 1 147 ? 11.116 -16.518 10.127 1.00 40.56 147 ASP A N 1
ATOM 1057 C CA . ASP A 1 147 ? 12.373 -16.351 10.866 1.00 40.56 147 ASP A CA 1
ATOM 1058 C C . ASP A 1 147 ? 12.137 -15.679 12.242 1.00 40.56 147 ASP A C 1
ATOM 1060 O O . ASP A 1 147 ? 11.975 -14.461 12.321 1.00 40.56 147 ASP A O 1
ATOM 1064 N N . PRO A 1 148 ? 12.117 -16.448 13.348 1.00 40.53 148 PRO A N 1
ATOM 1065 C CA . PRO A 1 148 ? 12.125 -15.923 14.717 1.00 40.53 148 PRO A CA 1
ATOM 1066 C C . PRO A 1 148 ? 13.435 -15.215 15.125 1.00 40.53 148 PRO A C 1
ATOM 1068 O O . PRO A 1 148 ? 13.534 -14.760 16.264 1.00 40.53 148 PRO A O 1
ATOM 1071 N N . GLN A 1 149 ? 14.450 -15.152 14.253 1.00 34.75 149 GLN A N 1
ATOM 1072 C CA . GLN A 1 149 ? 15.774 -14.579 14.519 1.00 34.75 149 GLN A CA 1
ATOM 1073 C C . GLN A 1 149 ? 16.164 -13.383 13.636 1.00 34.75 149 GLN A C 1
ATOM 1075 O O . GLN A 1 149 ? 17.315 -12.949 13.692 1.00 34.75 149 GLN A O 1
ATOM 1080 N N . ALA A 1 150 ? 15.237 -12.764 12.904 1.00 36.03 150 ALA A N 1
ATOM 1081 C CA . ALA A 1 150 ? 15.487 -11.446 12.314 1.00 36.03 150 ALA A CA 1
ATOM 1082 C C . ALA A 1 150 ? 15.349 -10.336 13.384 1.00 36.03 150 ALA A C 1
ATOM 1084 O O . ALA A 1 150 ? 14.424 -9.526 13.340 1.00 36.03 150 ALA A O 1
ATOM 1085 N N . ALA A 1 151 ? 16.233 -10.373 14.386 1.00 34.91 151 ALA A N 1
ATOM 1086 C CA . ALA A 1 151 ? 16.433 -9.319 15.381 1.00 34.91 151 ALA A CA 1
ATOM 1087 C C . ALA A 1 151 ? 17.329 -8.199 14.832 1.00 34.91 151 ALA A C 1
ATOM 1089 O O . ALA A 1 151 ? 18.304 -8.522 14.112 1.00 34.91 151 ALA A O 1
#

Sequence (151 aa):
TTSGRIIMDQIVSLLIKAGAVLLALIAVLVGGYSVFAKNNGSTAASQQSQLATNISSYINGGMTTRSYTGLNNSVAIKAGLVPKSMQNGDGDTILGPWGSSKVTIAPWDQGHSETWTNVDGDACATFARSQNADRVAINGSEVAMSDPQAA

Foldseek 3Di:
DPPVVVVVVVVVVVVVVVVVVVVVVVCCVVVVVVVLLVVQLVQQLVQVVQLQVLQCCVQVVDPDPRDCPPDWQLVCVVVVSHDPVQDPPPSHWGHGSPPHKTWIWGADDSGIDIDIPPRDPVSVVVSQLSDPDPWGDDPNRTDPNDDPPPD

Organism: Drosophila guanche (NCBI:txid7266)

InterPro domains:
  IPR014911 Type 4 secretion system, PilS, N-terminal [PF08805] (62-144)
  IPR045584 Pilin-like [SSF54523] (36-142)

pLDDT: mean 79.38, std 15.34, range [34.75, 97.31]

Radius of gyration: 24.28 Å; chains: 1; bounding box: 62×31×76 Å